Protein AF-A0A1E5BHA7-F1 (afdb_monomer_lite)

Structure (mmCIF, N/CA/C/O backbone):
data_AF-A0A1E5BHA7-F1
#
_entry.id   AF-A0A1E5BHA7-F1
#
loop_
_atom_site.group_PDB
_atom_site.id
_atom_site.type_symbol
_atom_site.label_atom_id
_atom_site.label_alt_id
_atom_site.label_comp_id
_atom_site.label_asym_id
_atom_site.label_entity_id
_atom_site.label_seq_id
_atom_site.pdbx_PDB_ins_code
_atom_site.Cartn_x
_atom_site.Cartn_y
_atom_site.Cartn_z
_atom_site.occupancy
_atom_site.B_iso_or_equiv
_atom_site.auth_seq_id
_atom_site.auth_comp_id
_atom_site.auth_asym_id
_atom_site.auth_atom_id
_atom_site.pdbx_PDB_model_num
ATOM 1 N N . MET A 1 1 ? -20.887 10.093 4.958 1.00 47.91 1 MET A N 1
ATOM 2 C CA . MET A 1 1 ? -19.910 9.296 4.179 1.00 47.91 1 MET A CA 1
ATOM 3 C C . MET A 1 1 ? -18.662 10.136 3.994 1.00 47.91 1 MET A C 1
ATOM 5 O O . MET A 1 1 ? -18.742 11.215 3.426 1.00 47.91 1 MET A O 1
ATOM 9 N N . ASN A 1 2 ? -17.536 9.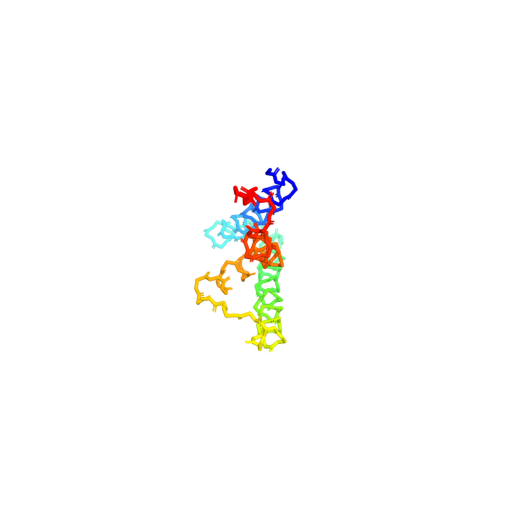692 4.543 1.00 58.97 2 ASN A N 1
ATOM 10 C CA . ASN A 1 2 ? -16.339 10.522 4.670 1.00 58.97 2 ASN A CA 1
ATOM 11 C C . ASN A 1 2 ? -15.555 10.465 3.350 1.00 58.97 2 ASN A C 1
ATOM 13 O O . ASN A 1 2 ? -14.760 9.548 3.150 1.00 58.97 2 ASN A O 1
ATOM 17 N N . GLY A 1 3 ? -15.808 11.405 2.430 1.00 70.25 3 GLY A N 1
ATOM 18 C CA . GLY A 1 3 ? -15.239 11.406 1.072 1.00 70.25 3 GLY A CA 1
ATOM 19 C C . GLY A 1 3 ? -13.713 11.244 1.020 1.00 70.25 3 GLY A C 1
ATOM 20 O O . GLY A 1 3 ? -13.200 10.575 0.128 1.00 70.25 3 GLY A O 1
ATOM 21 N N . GLY A 1 4 ? -12.991 11.736 2.033 1.00 71.19 4 GLY A N 1
ATOM 22 C CA . GLY A 1 4 ? -11.538 11.570 2.145 1.00 71.19 4 GLY A CA 1
ATOM 23 C C . GLY A 1 4 ? -11.067 10.112 2.235 1.00 71.19 4 GLY A C 1
ATOM 24 O O . GLY A 1 4 ? -10.056 9.766 1.632 1.00 71.19 4 GLY A O 1
ATOM 25 N N . ILE A 1 5 ? -11.817 9.229 2.909 1.00 71.06 5 ILE A N 1
ATOM 26 C CA . ILE A 1 5 ? -11.461 7.800 2.994 1.00 71.06 5 ILE A CA 1
ATOM 27 C C . ILE A 1 5 ? -11.620 7.139 1.621 1.00 71.06 5 ILE A C 1
ATOM 29 O O . ILE A 1 5 ? -10.785 6.334 1.222 1.00 71.06 5 ILE A O 1
ATOM 33 N N . ILE A 1 6 ? -12.662 7.500 0.870 1.00 76.81 6 ILE A N 1
ATOM 34 C CA . ILE A 1 6 ? -12.916 6.946 -0.468 1.00 76.81 6 ILE A CA 1
ATOM 35 C C . ILE A 1 6 ? -11.794 7.349 -1.431 1.00 76.81 6 ILE A C 1
ATOM 37 O O . ILE A 1 6 ? -11.285 6.501 -2.161 1.00 76.81 6 ILE A O 1
ATOM 41 N N . ILE A 1 7 ? -11.361 8.612 -1.378 1.00 79.38 7 ILE A N 1
ATOM 42 C CA . ILE A 1 7 ? -10.252 9.123 -2.194 1.00 79.38 7 ILE A CA 1
ATOM 43 C C . ILE A 1 7 ? -8.947 8.407 -1.834 1.00 79.38 7 ILE A C 1
ATOM 45 O O . ILE A 1 7 ? -8.261 7.915 -2.726 1.00 79.38 7 ILE A O 1
ATOM 49 N N . ALA A 1 8 ? -8.631 8.272 -0.543 1.00 77.06 8 ALA A N 1
ATOM 50 C CA . ALA A 1 8 ? -7.438 7.549 -0.102 1.00 77.06 8 ALA A CA 1
ATOM 51 C C . ALA A 1 8 ? -7.442 6.091 -0.593 1.00 77.06 8 ALA A C 1
ATOM 53 O O . ALA A 1 8 ? -6.445 5.618 -1.137 1.00 77.06 8 ALA A O 1
ATOM 54 N N . LYS A 1 9 ? -8.586 5.396 -0.486 1.00 73.75 9 LYS A N 1
ATOM 55 C CA . LYS A 1 9 ? -8.752 4.038 -1.022 1.00 73.75 9 LYS A CA 1
ATOM 56 C C . LYS A 1 9 ? -8.520 3.988 -2.536 1.00 73.75 9 LYS A C 1
ATOM 58 O O . LYS A 1 9 ? -7.829 3.092 -3.014 1.00 73.75 9 LYS A O 1
ATOM 63 N N . ALA A 1 10 ? -9.070 4.943 -3.283 1.00 83.50 10 ALA A N 1
ATOM 64 C CA . ALA A 1 10 ? -8.918 5.002 -4.734 1.00 83.50 10 ALA A CA 1
ATOM 65 C C . ALA A 1 10 ? -7.458 5.233 -5.155 1.00 83.50 10 ALA A C 1
ATOM 67 O O . ALA A 1 10 ? -6.966 4.539 -6.040 1.00 83.50 10 ALA A O 1
ATOM 68 N N . VAL A 1 11 ? -6.745 6.143 -4.485 1.00 84.44 11 VAL A N 1
ATOM 69 C CA . VAL A 1 11 ? -5.326 6.419 -4.761 1.00 84.44 11 VAL A CA 1
ATOM 70 C C . VAL A 1 11 ? -4.465 5.188 -4.481 1.00 84.44 11 VAL A C 1
ATOM 72 O O . VAL A 1 11 ? -3.638 4.820 -5.310 1.00 84.44 11 VAL A O 1
ATOM 75 N N . ILE A 1 12 ? -4.684 4.506 -3.354 1.00 80.56 12 ILE A N 1
ATOM 76 C CA . ILE A 1 12 ? -3.931 3.291 -3.012 1.00 80.56 12 ILE A CA 1
ATOM 77 C C . ILE A 1 12 ? -4.191 2.183 -4.040 1.00 80.56 12 ILE A C 1
ATOM 79 O O . ILE A 1 12 ? -3.247 1.560 -4.524 1.00 80.56 12 ILE A O 1
ATOM 83 N N . ALA A 1 13 ? -5.453 1.969 -4.422 1.00 82.75 13 ALA A N 1
ATOM 84 C CA . ALA A 1 13 ? -5.811 0.997 -5.453 1.00 82.75 13 ALA A CA 1
ATOM 85 C C . ALA A 1 13 ? -5.183 1.344 -6.815 1.00 82.75 13 ALA A C 1
ATOM 87 O O . ALA A 1 13 ? -4.720 0.452 -7.522 1.00 82.75 13 ALA A O 1
ATOM 88 N N . MET A 1 14 ? -5.112 2.633 -7.159 1.00 88.12 14 MET A N 1
ATOM 89 C CA . MET A 1 14 ? -4.454 3.108 -8.376 1.00 88.12 14 MET A CA 1
ATOM 90 C C . MET A 1 14 ? -2.947 2.823 -8.352 1.00 88.12 14 MET A C 1
ATOM 92 O O . MET A 1 14 ? -2.418 2.296 -9.328 1.00 88.12 14 MET A O 1
ATOM 96 N N . VAL A 1 15 ? -2.261 3.108 -7.241 1.00 85.38 15 VAL A N 1
ATOM 97 C CA . VAL A 1 15 ? -0.825 2.813 -7.078 1.00 85.38 15 VAL A CA 1
ATOM 98 C C . VAL A 1 15 ? -0.562 1.312 -7.206 1.00 85.38 15 VAL A C 1
ATOM 100 O O . VAL A 1 15 ? 0.319 0.905 -7.962 1.00 85.38 15 VAL A O 1
ATOM 103 N N . TRP A 1 16 ? -1.367 0.481 -6.539 1.00 85.25 16 TRP A N 1
ATOM 104 C CA . TRP A 1 16 ? -1.296 -0.975 -6.671 1.00 85.25 16 TRP A CA 1
ATOM 105 C C . TRP A 1 16 ? -1.535 -1.449 -8.105 1.00 85.25 16 TRP A C 1
ATOM 107 O O . TRP A 1 16 ? -0.811 -2.319 -8.581 1.00 85.25 16 TRP A O 1
ATOM 117 N N . GLY A 1 17 ? -2.506 -0.858 -8.806 1.00 86.88 17 GLY A N 1
ATOM 118 C CA . GLY A 1 17 ? -2.793 -1.163 -10.205 1.00 86.88 17 GLY A CA 1
ATOM 119 C C . GLY A 1 17 ? -1.619 -0.846 -11.129 1.00 86.88 17 GLY A C 1
ATOM 120 O O . GLY A 1 17 ? -1.255 -1.678 -11.954 1.00 86.88 17 GLY A O 1
ATOM 121 N N . VAL A 1 18 ? -0.977 0.313 -10.956 1.00 86.19 18 VAL A N 1
ATOM 122 C CA . VAL A 1 18 ? 0.206 0.705 -11.741 1.00 86.19 18 VAL A CA 1
ATOM 123 C C . VAL A 1 18 ? 1.391 -0.223 -11.465 1.00 86.19 18 VAL A C 1
ATOM 125 O O . VAL A 1 18 ? 2.069 -0.642 -12.403 1.00 86.19 18 VAL A O 1
ATOM 128 N N . LEU A 1 19 ? 1.629 -0.584 -10.201 1.00 84.50 19 LEU A N 1
ATOM 129 C CA . LEU A 1 19 ? 2.715 -1.497 -9.828 1.00 84.50 19 LEU A CA 1
ATOM 130 C C . LEU A 1 19 ? 2.462 -2.915 -10.354 1.00 84.50 19 LEU A C 1
ATOM 132 O O . LEU A 1 19 ? 3.361 -3.510 -10.939 1.00 84.50 19 LEU A O 1
ATOM 136 N N . ALA A 1 20 ? 1.235 -3.430 -10.218 1.00 85.38 20 ALA A N 1
ATOM 137 C CA . ALA A 1 20 ? 0.846 -4.727 -10.768 1.00 85.38 20 ALA A CA 1
ATOM 138 C C . ALA A 1 20 ? 0.955 -4.739 -12.297 1.00 85.38 20 ALA A C 1
ATOM 140 O O . ALA A 1 20 ? 1.508 -5.676 -12.863 1.00 85.38 20 ALA A O 1
ATOM 141 N N . TYR A 1 21 ? 0.503 -3.676 -12.968 1.00 87.75 21 TYR A N 1
ATOM 142 C CA . TYR A 1 21 ? 0.669 -3.528 -14.410 1.00 87.75 21 TYR A CA 1
ATOM 143 C C . TYR A 1 21 ? 2.148 -3.541 -14.814 1.00 87.75 21 TYR A C 1
ATOM 145 O O . TYR A 1 21 ? 2.497 -4.242 -15.756 1.00 87.75 21 TYR A O 1
ATOM 153 N N . ASN A 1 22 ? 3.029 -2.867 -14.064 1.00 85.81 22 ASN A N 1
ATOM 154 C CA . ASN A 1 22 ? 4.473 -2.889 -14.319 1.00 85.81 22 ASN A CA 1
ATOM 155 C C . ASN A 1 22 ? 5.101 -4.295 -14.187 1.00 85.81 22 ASN A C 1
ATOM 157 O O . ASN A 1 22 ? 6.119 -4.557 -14.821 1.00 85.81 22 ASN A O 1
ATOM 161 N N . VAL A 1 23 ? 4.518 -5.207 -13.398 1.00 82.88 23 VAL A N 1
ATOM 162 C CA . VAL A 1 23 ? 4.992 -6.604 -13.300 1.00 82.88 23 VAL A CA 1
ATOM 163 C C . VAL A 1 23 ? 4.694 -7.389 -14.580 1.00 82.88 23 VAL A C 1
ATOM 165 O O . VAL A 1 23 ? 5.535 -8.164 -15.029 1.00 82.88 23 VAL A O 1
ATOM 168 N N . PHE A 1 24 ? 3.511 -7.200 -15.174 1.00 85.50 24 PHE A N 1
ATOM 169 C CA . PHE A 1 24 ? 3.104 -7.912 -16.394 1.00 85.50 24 PHE A CA 1
ATOM 170 C C . PHE A 1 24 ? 3.618 -7.243 -17.672 1.00 85.50 24 PHE A C 1
ATOM 172 O O . PHE A 1 24 ? 3.992 -7.922 -18.626 1.00 85.50 24 PHE A O 1
ATOM 179 N N . VAL A 1 25 ? 3.630 -5.911 -17.690 1.00 83.38 25 VAL A N 1
ATOM 180 C CA . VAL A 1 25 ? 4.100 -5.078 -18.795 1.00 83.38 25 VAL A CA 1
ATOM 181 C C . VAL A 1 25 ? 5.210 -4.179 -18.255 1.00 83.38 25 VAL A C 1
ATOM 183 O O . VAL A 1 25 ? 4.941 -3.057 -17.817 1.00 83.38 25 VAL A O 1
ATOM 186 N N . PRO A 1 26 ? 6.462 -4.668 -18.237 1.00 80.88 26 PRO A N 1
ATOM 187 C CA . PRO A 1 26 ? 7.580 -3.886 -17.741 1.00 80.88 26 PRO A CA 1
ATOM 188 C C . PRO A 1 26 ? 7.731 -2.602 -18.552 1.00 80.88 26 PRO A C 1
ATOM 190 O O . PRO A 1 26 ? 7.849 -2.634 -19.779 1.00 80.88 26 PRO A O 1
ATOM 193 N N . PHE A 1 27 ? 7.763 -1.462 -17.863 1.00 81.00 27 PHE A N 1
ATOM 194 C CA . PHE A 1 27 ? 8.110 -0.203 -18.513 1.00 81.00 27 PHE A CA 1
ATOM 195 C C . PHE A 1 27 ? 9.552 -0.234 -19.057 1.00 81.00 27 PHE A C 1
ATOM 197 O O . PHE A 1 27 ? 10.382 -1.064 -18.682 1.00 81.00 27 PHE A O 1
ATOM 204 N N . HIS A 1 28 ? 9.881 0.689 -19.959 1.00 83.56 28 HIS A N 1
ATOM 205 C CA . HIS A 1 28 ? 11.247 0.803 -20.469 1.00 83.56 28 HIS A CA 1
ATOM 206 C C . HIS A 1 28 ? 12.246 1.142 -19.349 1.00 83.56 28 HIS A C 1
ATOM 208 O O . HIS A 1 28 ? 11.922 1.806 -18.359 1.00 83.56 28 HIS A O 1
ATOM 214 N N . TYR A 1 29 ? 13.486 0.680 -19.511 1.00 75.06 29 TYR A N 1
ATOM 215 C CA . TYR A 1 29 ? 14.581 1.011 -18.602 1.00 75.06 29 TYR A CA 1
ATOM 216 C C . TYR A 1 29 ? 14.826 2.534 -18.598 1.00 75.06 29 TYR A C 1
ATOM 218 O O . TYR A 1 29 ? 14.791 3.137 -19.672 1.00 75.06 29 TYR A O 1
ATOM 226 N N . PRO A 1 30 ? 15.073 3.184 -17.442 1.00 82.50 30 PRO A N 1
ATOM 227 C CA . PRO A 1 30 ? 15.313 2.618 -16.106 1.00 82.50 30 PRO A CA 1
ATOM 228 C C . PRO A 1 30 ? 14.073 2.521 -15.200 1.00 82.50 30 PRO A C 1
ATOM 230 O O . PRO A 1 30 ? 14.182 2.036 -14.072 1.00 82.50 30 PRO A O 1
ATOM 233 N N . LEU A 1 31 ? 12.898 2.968 -15.658 1.00 84.38 31 LEU A N 1
ATOM 234 C CA . LEU A 1 31 ? 11.692 3.063 -14.822 1.00 84.38 31 LEU A CA 1
ATOM 235 C 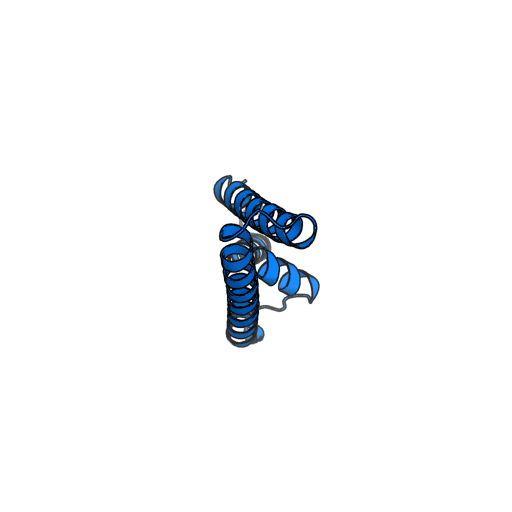C . LEU A 1 31 ? 11.269 1.717 -14.231 1.00 84.38 31 LEU A C 1
ATOM 237 O O . LEU A 1 31 ? 10.881 1.665 -13.070 1.00 84.38 31 LEU A O 1
ATOM 241 N N . ASN A 1 32 ? 11.403 0.626 -14.981 1.00 83.06 32 ASN A N 1
ATOM 242 C CA . ASN A 1 32 ? 11.062 -0.714 -14.503 1.00 83.06 32 ASN A CA 1
ATOM 243 C C . ASN A 1 32 ? 11.872 -1.151 -13.267 1.00 83.06 32 ASN A C 1
ATOM 245 O O . ASN A 1 32 ? 11.307 -1.722 -12.334 1.00 83.06 32 ASN A O 1
ATOM 249 N N . LEU A 1 33 ? 13.170 -0.835 -13.212 1.00 86.88 33 LEU A N 1
ATOM 250 C CA . LEU A 1 33 ? 14.013 -1.162 -12.057 1.00 86.88 33 LEU A CA 1
ATOM 251 C C . LEU A 1 33 ? 13.575 -0.368 -10.819 1.00 86.88 33 LEU A C 1
ATOM 253 O O . LEU A 1 33 ? 13.399 -0.931 -9.741 1.00 86.88 33 LEU A O 1
ATOM 257 N N . VAL A 1 34 ? 13.343 0.935 -10.996 1.00 89.69 34 VAL A N 1
ATOM 258 C CA . VAL A 1 34 ? 12.865 1.819 -9.927 1.00 89.69 34 VAL A CA 1
ATOM 259 C C . VAL A 1 34 ? 11.496 1.360 -9.420 1.00 89.69 34 VAL A C 1
ATOM 261 O O . VAL A 1 34 ? 11.303 1.234 -8.214 1.00 89.69 34 VAL A O 1
ATOM 264 N N . LEU A 1 35 ? 10.566 1.041 -10.324 1.00 87.06 35 LEU A N 1
ATOM 265 C CA . LEU A 1 35 ? 9.227 0.558 -9.983 1.00 87.06 35 LEU A CA 1
ATOM 266 C C . LEU A 1 35 ? 9.264 -0.792 -9.261 1.00 87.06 35 LEU A C 1
ATOM 268 O O . LEU A 1 35 ? 8.518 -0.958 -8.303 1.00 87.06 35 LEU A O 1
ATOM 272 N N . HIS A 1 36 ? 10.149 -1.720 -9.634 1.00 85.19 36 HIS A N 1
ATOM 273 C CA . HIS A 1 36 ? 10.331 -2.981 -8.903 1.00 85.19 36 HIS A CA 1
ATOM 274 C C . HIS A 1 36 ? 10.856 -2.767 -7.480 1.00 85.19 36 HIS A C 1
ATOM 276 O O . HIS A 1 36 ? 10.355 -3.385 -6.539 1.00 85.19 36 HIS A O 1
ATOM 282 N N . ILE A 1 37 ? 11.835 -1.874 -7.303 1.00 90.25 37 ILE A N 1
ATOM 283 C CA . ILE A 1 37 ? 12.380 -1.551 -5.977 1.00 90.25 37 ILE A CA 1
ATOM 284 C C . ILE A 1 37 ? 11.305 -0.885 -5.115 1.00 90.25 37 ILE A C 1
ATOM 286 O O . ILE A 1 37 ? 11.089 -1.298 -3.976 1.00 90.25 37 ILE A O 1
ATOM 290 N N . ILE A 1 38 ? 10.598 0.109 -5.663 1.00 89.19 38 ILE A N 1
ATOM 291 C CA . ILE A 1 38 ? 9.509 0.799 -4.963 1.00 89.19 38 ILE A CA 1
ATOM 292 C C . ILE A 1 38 ? 8.381 -0.181 -4.644 1.00 89.19 38 ILE A C 1
ATOM 294 O O . ILE A 1 38 ? 7.884 -0.156 -3.527 1.00 89.19 38 ILE A O 1
ATOM 298 N N . MET A 1 39 ? 8.007 -1.074 -5.564 1.00 88.12 39 MET A N 1
ATOM 299 C CA . MET A 1 39 ? 7.004 -2.114 -5.324 1.00 88.12 39 MET A CA 1
ATOM 300 C C . MET A 1 39 ? 7.402 -3.007 -4.147 1.00 88.12 39 MET A C 1
ATOM 302 O O . MET A 1 39 ? 6.613 -3.192 -3.221 1.00 88.12 39 MET A O 1
ATOM 306 N N . GLY A 1 40 ? 8.630 -3.536 -4.164 1.00 88.81 40 GLY A N 1
ATOM 307 C CA . GLY A 1 40 ? 9.140 -4.398 -3.101 1.00 88.81 40 GLY A CA 1
ATOM 308 C C . GLY A 1 40 ? 9.204 -3.677 -1.756 1.00 88.81 40 GLY A C 1
ATOM 309 O O . GLY A 1 40 ? 8.741 -4.205 -0.745 1.00 88.81 40 GLY A O 1
ATOM 310 N N . PHE A 1 41 ? 9.703 -2.440 -1.742 1.00 90.06 41 PHE A N 1
ATOM 311 C CA . PHE A 1 41 ? 9.778 -1.620 -0.536 1.00 90.06 41 PHE A CA 1
ATOM 312 C C . PHE A 1 41 ? 8.389 -1.243 0.001 1.00 90.06 41 PHE A C 1
ATOM 314 O O . PHE A 1 41 ? 8.132 -1.362 1.200 1.00 90.06 41 PHE A O 1
ATOM 321 N N . LEU A 1 42 ? 7.463 -0.839 -0.871 1.00 86.12 42 LEU A N 1
ATOM 322 C CA . LEU A 1 42 ? 6.089 -0.489 -0.509 1.00 86.12 42 LEU A CA 1
ATOM 323 C C . LEU A 1 42 ? 5.358 -1.699 0.085 1.00 86.12 42 LEU A C 1
ATOM 325 O O . LEU A 1 42 ? 4.702 -1.578 1.118 1.00 86.12 42 LEU A O 1
ATOM 329 N N . PHE A 1 43 ? 5.529 -2.876 -0.519 1.00 84.56 43 PHE A N 1
ATOM 330 C CA . PHE A 1 43 ? 4.955 -4.118 -0.015 1.00 84.56 43 PHE A CA 1
ATOM 331 C C . PHE A 1 43 ? 5.541 -4.509 1.344 1.00 84.56 43 PHE A C 1
ATOM 333 O O . PHE A 1 43 ? 4.800 -4.792 2.286 1.00 84.56 43 PHE A O 1
ATOM 340 N N . PHE A 1 44 ? 6.869 -4.462 1.472 1.00 86.88 44 PHE A N 1
ATOM 341 C CA . PHE A 1 44 ? 7.564 -4.790 2.714 1.00 86.88 44 PHE A CA 1
ATOM 342 C C . PHE A 1 44 ? 7.153 -3.860 3.860 1.00 86.88 44 PHE A C 1
ATOM 344 O O . PHE A 1 44 ? 6.798 -4.322 4.945 1.00 86.88 44 PHE A O 1
ATOM 351 N N . THR A 1 45 ? 7.144 -2.550 3.608 1.00 83.56 45 THR A N 1
ATOM 352 C CA . THR A 1 45 ? 6.733 -1.547 4.599 1.00 83.56 45 THR A CA 1
ATOM 353 C C . THR A 1 45 ? 5.271 -1.709 5.004 1.00 83.56 45 THR A C 1
ATOM 355 O O . THR A 1 45 ? 4.975 -1.623 6.192 1.00 83.56 45 THR A O 1
ATOM 358 N N . HIS A 1 46 ? 4.366 -2.037 4.075 1.00 80.62 46 HIS A N 1
ATOM 359 C CA . HIS A 1 46 ? 2.960 -2.302 4.401 1.00 80.62 46 HIS A CA 1
ATOM 360 C C . HIS A 1 46 ? 2.778 -3.555 5.260 1.00 80.62 46 HIS A C 1
ATOM 362 O O . HIS A 1 46 ? 2.014 -3.527 6.230 1.00 80.62 46 HIS A O 1
ATOM 368 N N . ILE A 1 47 ? 3.495 -4.643 4.960 1.00 79.81 47 ILE A N 1
ATOM 369 C CA . ILE A 1 47 ? 3.453 -5.863 5.778 1.00 79.81 47 ILE A CA 1
ATOM 370 C C . ILE A 1 47 ? 3.985 -5.572 7.177 1.00 79.81 47 ILE A C 1
ATOM 372 O O . ILE A 1 47 ? 3.310 -5.873 8.160 1.00 79.81 47 ILE A O 1
ATOM 376 N N . LEU A 1 48 ? 5.165 -4.955 7.275 1.00 85.12 48 LEU A N 1
ATOM 377 C CA . LEU A 1 48 ? 5.794 -4.651 8.556 1.00 85.12 48 LEU A CA 1
ATOM 378 C C . LEU A 1 48 ? 4.907 -3.725 9.398 1.00 85.12 48 LEU A C 1
ATOM 380 O O . LEU A 1 48 ? 4.655 -4.006 10.570 1.00 85.12 48 LEU A O 1
ATOM 384 N N . GLN A 1 49 ? 4.359 -2.673 8.786 1.00 77.25 49 GLN A N 1
ATOM 385 C CA . GLN A 1 49 ? 3.421 -1.761 9.434 1.00 77.25 49 GLN A CA 1
ATOM 386 C C . GLN A 1 49 ? 2.167 -2.500 9.921 1.00 77.25 49 GLN A C 1
ATOM 388 O O . GLN A 1 49 ? 1.735 -2.277 11.050 1.00 77.25 49 GLN A O 1
ATOM 393 N N . THR A 1 50 ? 1.615 -3.420 9.125 1.00 73.75 50 THR A N 1
ATOM 394 C CA . THR A 1 50 ? 0.431 -4.209 9.506 1.00 73.75 50 THR A CA 1
ATOM 395 C C . THR A 1 50 ? 0.727 -5.183 10.641 1.00 73.75 50 THR A C 1
ATOM 397 O O . THR A 1 50 ? -0.087 -5.317 11.552 1.00 73.75 50 THR A O 1
ATOM 400 N N . VAL A 1 51 ? 1.890 -5.839 10.633 1.00 78.00 51 VAL A N 1
ATOM 401 C CA . VAL A 1 51 ? 2.310 -6.762 11.697 1.00 78.00 51 VAL A CA 1
ATOM 402 C C . VAL A 1 51 ? 2.511 -6.012 13.009 1.00 78.00 51 VAL A C 1
ATOM 404 O O . VAL A 1 51 ? 1.975 -6.436 14.031 1.00 78.00 51 VAL A O 1
ATOM 407 N N . ILE A 1 52 ? 3.215 -4.877 12.983 1.00 78.81 52 ILE A N 1
ATOM 408 C CA . ILE A 1 52 ? 3.458 -4.055 14.175 1.00 78.81 52 ILE A CA 1
ATOM 409 C C . ILE A 1 52 ? 2.137 -3.510 14.731 1.00 78.81 52 ILE A C 1
ATOM 411 O O . ILE A 1 52 ? 1.888 -3.630 15.930 1.00 78.81 52 ILE A O 1
ATOM 415 N N . PHE A 1 53 ? 1.252 -2.978 13.880 1.00 73.50 53 PHE A N 1
ATOM 416 C CA . PHE A 1 53 ? -0.074 -2.518 14.311 1.00 73.50 53 PHE A CA 1
ATOM 417 C C . PHE A 1 53 ? -0.934 -3.663 14.842 1.00 73.50 53 PHE A C 1
ATOM 419 O O . PHE A 1 53 ? -1.566 -3.523 15.887 1.00 73.50 53 PHE A O 1
ATOM 426 N N . SER A 1 54 ? -0.952 -4.805 14.152 1.00 69.06 54 SER A N 1
ATOM 427 C CA . SER A 1 54 ? -1.694 -5.975 14.609 1.00 69.06 54 SER A CA 1
ATOM 428 C C . SER A 1 54 ? -1.170 -6.433 15.962 1.00 69.06 54 SER A C 1
ATOM 430 O O . SER A 1 54 ? -1.984 -6.688 16.830 1.00 69.06 54 SER A O 1
ATOM 432 N N . ALA A 1 55 ? 0.143 -6.498 16.184 1.00 73.69 55 ALA A N 1
ATOM 433 C CA . ALA A 1 55 ? 0.721 -6.884 17.470 1.00 73.69 55 ALA A CA 1
ATOM 434 C C . ALA A 1 55 ? 0.405 -5.866 18.583 1.00 73.69 55 ALA A C 1
ATOM 436 O O . ALA A 1 55 ? -0.015 -6.263 19.670 1.00 73.69 55 ALA A O 1
ATOM 437 N N . ALA A 1 56 ? 0.531 -4.565 18.299 1.00 75.12 56 ALA A N 1
ATOM 438 C CA . ALA A 1 56 ? 0.276 -3.490 19.260 1.00 75.12 56 ALA A CA 1
ATOM 439 C C . ALA A 1 56 ? -1.209 -3.375 19.657 1.00 75.12 56 ALA A C 1
ATOM 441 O O . ALA A 1 56 ? -1.521 -3.136 20.822 1.00 75.12 56 ALA A O 1
ATOM 442 N N . PHE A 1 57 ? -2.131 -3.592 18.713 1.00 63.31 57 PHE A N 1
ATOM 443 C CA . PHE A 1 57 ? -3.578 -3.460 18.931 1.00 63.31 57 PHE A CA 1
ATOM 444 C C . PHE A 1 57 ? -4.321 -4.804 19.054 1.00 63.31 57 PHE A C 1
ATOM 446 O O . PHE A 1 57 ? -5.529 -4.803 19.306 1.00 63.31 57 PHE A O 1
ATOM 453 N N . SER A 1 58 ? -3.631 -5.954 18.962 1.00 60.69 58 SER A N 1
ATOM 454 C CA . SER A 1 58 ? -4.244 -7.299 19.053 1.00 60.69 58 SER A CA 1
ATOM 455 C C . SER A 1 58 ? -5.008 -7.516 20.356 1.00 60.69 58 SER A C 1
ATOM 457 O O . SER A 1 58 ? -5.900 -8.357 20.405 1.00 60.69 58 SER A O 1
ATOM 459 N N . LYS A 1 59 ? -4.625 -6.810 21.423 1.00 57.34 59 LYS A N 1
ATOM 460 C CA . LYS A 1 59 ? -5.228 -6.953 22.751 1.00 57.34 59 LYS A CA 1
ATOM 461 C C . LYS A 1 59 ? -6.499 -6.116 22.938 1.00 57.34 59 LYS A C 1
ATOM 463 O O . LYS A 1 59 ? -7.265 -6.409 23.846 1.00 57.34 59 LYS A O 1
ATOM 468 N N . GLN A 1 60 ? -6.718 -5.089 22.112 1.00 55.00 60 GLN A N 1
ATOM 469 C CA . GLN A 1 60 ? -7.848 -4.156 22.240 1.00 55.00 60 GLN A CA 1
ATOM 470 C C . GLN A 1 60 ? -8.936 -4.339 21.176 1.00 55.00 60 GLN A C 1
ATOM 472 O O . GLN A 1 60 ? -10.064 -3.906 21.397 1.00 55.00 60 GLN A O 1
ATOM 477 N N . LEU A 1 61 ? -8.635 -4.961 20.032 1.00 55.28 61 LEU A N 1
ATOM 478 C CA . LEU A 1 61 ? -9.593 -5.116 18.938 1.00 55.28 61 LEU A CA 1
ATOM 479 C C . LEU A 1 61 ? -9.682 -6.586 18.505 1.00 55.28 61 LEU A C 1
ATOM 481 O O . LEU A 1 61 ? -8.746 -7.139 17.931 1.00 55.28 61 LEU A O 1
ATOM 485 N N . SER A 1 62 ? -10.841 -7.204 18.754 1.00 53.09 62 SER A N 1
ATOM 486 C CA . SER A 1 62 ? -11.260 -8.491 18.181 1.00 53.09 62 SER A CA 1
ATOM 487 C C . SER A 1 62 ? -11.455 -8.334 16.663 1.00 53.09 62 SER A C 1
AT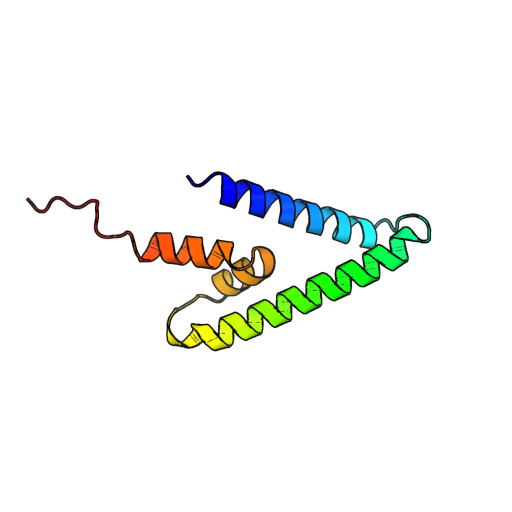OM 489 O O . SER A 1 62 ? -12.581 -8.228 16.172 1.00 53.09 62 SER A O 1
ATOM 491 N N . LEU A 1 63 ? -10.358 -8.236 15.913 1.00 54.75 63 LEU A N 1
ATOM 492 C CA . LEU A 1 63 ? -10.382 -8.108 14.456 1.00 54.75 63 LEU A CA 1
ATOM 493 C C . LEU A 1 63 ? -10.399 -9.488 13.807 1.00 54.75 63 LEU A C 1
ATOM 495 O O . LEU A 1 63 ? -9.512 -10.313 14.041 1.00 54.75 63 LEU A O 1
ATOM 499 N N . SER A 1 64 ? -11.409 -9.711 12.966 1.00 59.22 64 SER A N 1
ATOM 500 C CA . SER A 1 64 ? -11.505 -10.893 12.113 1.00 59.22 64 SER A CA 1
ATOM 501 C C . SER A 1 64 ? -10.329 -10.932 11.130 1.00 59.22 64 SER A C 1
ATOM 503 O O . SER A 1 64 ? -9.774 -9.900 10.749 1.00 59.22 64 SER A O 1
ATOM 505 N N . TRP A 1 65 ? -9.945 -12.126 10.680 1.00 55.06 65 TRP A N 1
ATOM 506 C CA . TRP A 1 65 ? -8.851 -12.320 9.719 1.00 55.06 65 TRP A CA 1
ATOM 507 C C . TRP A 1 65 ? -9.049 -11.519 8.412 1.00 55.06 65 TRP A C 1
ATOM 509 O O . TRP A 1 65 ? -8.079 -11.031 7.837 1.00 55.06 65 TRP A O 1
ATOM 519 N N . GLY A 1 66 ? -10.302 -11.298 7.990 1.00 57.47 66 GLY A N 1
ATOM 520 C CA . GLY A 1 66 ? -10.640 -10.451 6.834 1.00 57.47 66 GLY A CA 1
ATOM 521 C C . GLY A 1 66 ? -10.440 -8.944 7.065 1.00 57.47 66 GLY A C 1
ATOM 522 O O . GLY A 1 66 ? -10.080 -8.215 6.137 1.00 57.47 66 GLY A O 1
ATOM 523 N N . ASP A 1 67 ? -10.583 -8.476 8.308 1.00 60.97 67 ASP A N 1
ATOM 524 C CA . ASP A 1 67 ? -10.313 -7.080 8.675 1.00 60.97 67 ASP A CA 1
ATOM 525 C C . ASP A 1 67 ? -8.804 -6.797 8.649 1.00 60.97 67 ASP A C 1
ATOM 527 O O . ASP A 1 67 ? -8.371 -5.741 8.187 1.00 60.97 67 ASP A O 1
ATOM 531 N N . ARG A 1 68 ? -7.987 -7.776 9.066 1.00 59.12 68 ARG A N 1
ATOM 532 C CA . ARG A 1 68 ? -6.516 -7.705 9.002 1.00 59.12 68 ARG A CA 1
ATOM 533 C C . ARG A 1 68 ? -6.009 -7.551 7.567 1.00 59.12 68 ARG A C 1
ATOM 535 O O . ARG A 1 68 ? -5.109 -6.753 7.326 1.00 59.12 68 ARG A O 1
ATOM 542 N N . LEU A 1 69 ? -6.621 -8.259 6.617 1.00 60.66 69 LEU A N 1
ATOM 543 C CA . LEU A 1 69 ? -6.292 -8.170 5.189 1.00 60.66 69 LEU A CA 1
ATOM 544 C C . LEU A 1 69 ? -6.698 -6.814 4.589 1.00 60.66 69 LEU A C 1
ATOM 546 O O . LEU A 1 69 ? -5.961 -6.237 3.794 1.00 60.66 69 LEU A O 1
ATOM 550 N N . SER A 1 70 ? -7.829 -6.258 5.031 1.00 63.44 70 SER A N 1
ATOM 551 C CA . SER A 1 70 ? -8.275 -4.922 4.613 1.00 63.44 70 SER A CA 1
ATOM 552 C C . SER A 1 70 ? -7.377 -3.807 5.161 1.00 63.44 70 SER A C 1
ATOM 554 O O . SER A 1 70 ? -7.118 -2.838 4.453 1.00 63.44 70 SER A O 1
ATOM 556 N N . ILE A 1 71 ? -6.850 -3.955 6.381 1.00 63.59 71 ILE A N 1
ATOM 557 C CA . ILE A 1 71 ? -5.828 -3.057 6.952 1.00 63.59 71 ILE A CA 1
ATOM 558 C C . ILE A 1 71 ? -4.499 -3.194 6.201 1.00 63.59 71 ILE A C 1
ATOM 560 O O . ILE A 1 71 ? -3.800 -2.206 6.016 1.00 63.59 71 ILE A O 1
ATOM 564 N N . LEU A 1 72 ? -4.166 -4.389 5.717 1.00 64.62 72 LEU A N 1
ATOM 565 C CA . LEU A 1 72 ? -2.938 -4.621 4.956 1.00 64.62 72 LEU A CA 1
ATOM 566 C C . LEU A 1 72 ? -2.952 -3.911 3.594 1.00 64.62 72 LEU A C 1
ATOM 568 O O . LEU A 1 72 ? -1.927 -3.398 3.152 1.00 64.62 72 LEU A O 1
ATOM 572 N N . VAL A 1 73 ? -4.123 -3.836 2.954 1.00 62.28 73 VAL A N 1
ATOM 573 C CA . VAL A 1 73 ? -4.297 -3.189 1.642 1.00 62.28 73 VAL A CA 1
ATOM 574 C C . VAL A 1 73 ? -4.623 -1.694 1.760 1.00 62.28 73 VAL A C 1
ATOM 576 O O . VAL A 1 73 ? -4.188 -0.921 0.915 1.00 62.28 73 VAL A O 1
ATOM 579 N N . PHE A 1 74 ? -5.357 -1.261 2.793 1.00 63.28 74 PHE A N 1
ATOM 580 C CA . PHE A 1 74 ? -5.823 0.131 2.953 1.00 63.28 74 PHE A CA 1
ATOM 581 C C . PHE A 1 74 ? -5.224 0.891 4.151 1.00 63.28 74 PHE A C 1
ATOM 583 O O . PHE A 1 74 ? -5.571 2.053 4.390 1.00 63.28 74 PHE A O 1
ATOM 590 N N . GLY A 1 75 ? -4.336 0.264 4.920 1.00 65.56 75 GLY A N 1
ATOM 591 C CA . GLY A 1 75 ? -3.684 0.848 6.089 1.00 65.56 75 GLY A CA 1
ATOM 592 C C . GLY A 1 75 ? -4.642 1.182 7.242 1.00 65.56 75 GLY A C 1
ATOM 593 O O . GLY A 1 75 ? -5.675 0.545 7.462 1.00 65.56 75 GLY A O 1
ATOM 594 N N . VAL A 1 76 ? -4.303 2.244 7.982 1.00 59.47 76 VAL A N 1
ATOM 595 C CA . VAL A 1 76 ? -5.024 2.742 9.175 1.00 59.47 76 VAL A CA 1
ATOM 596 C C . VAL A 1 76 ? -6.460 3.205 8.866 1.00 59.47 76 VAL A C 1
ATOM 598 O O . VAL A 1 76 ? -7.305 3.226 9.761 1.00 59.47 76 VAL A O 1
ATOM 601 N N . CYS A 1 77 ? -6.790 3.513 7.606 1.00 58.75 77 CYS A N 1
ATOM 602 C CA . CYS A 1 77 ? -8.143 3.929 7.220 1.00 58.75 77 CYS A CA 1
ATOM 603 C C . CYS A 1 77 ? -9.195 2.836 7.473 1.00 58.75 77 CYS A C 1
ATOM 605 O O . CYS A 1 77 ? -10.296 3.149 7.922 1.00 58.75 77 CYS A O 1
ATOM 607 N N . ALA A 1 78 ? -8.855 1.562 7.249 1.00 62.38 78 ALA A N 1
ATOM 608 C CA . ALA A 1 78 ? -9.753 0.443 7.545 1.00 62.38 78 ALA A CA 1
ATOM 609 C C . ALA A 1 78 ? -9.976 0.281 9.059 1.00 62.38 78 ALA A C 1
ATOM 611 O O . ALA A 1 78 ? -11.089 0.010 9.504 1.00 62.38 78 ALA A O 1
ATOM 612 N N . LEU A 1 79 ? 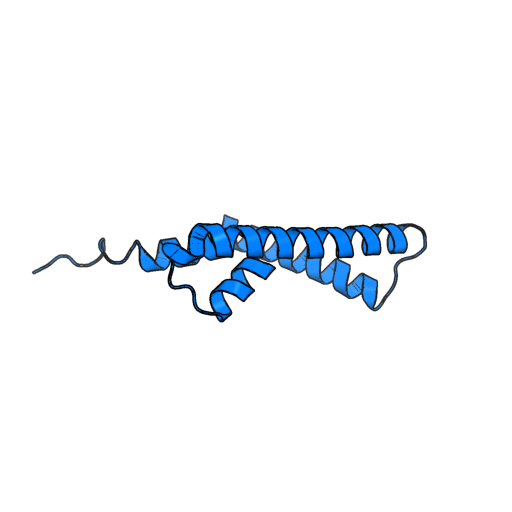-8.936 0.529 9.861 1.00 64.31 79 LEU A N 1
ATOM 613 C CA . LEU A 1 79 ? -9.020 0.493 11.320 1.00 64.31 79 LEU A CA 1
ATOM 614 C C . LEU A 1 79 ? -9.937 1.601 11.862 1.00 64.31 79 LEU A C 1
ATOM 616 O O . LEU A 1 79 ? -10.755 1.351 12.746 1.00 64.31 79 LEU A O 1
ATOM 620 N N . ILE A 1 80 ? -9.830 2.813 11.304 1.00 64.94 80 ILE A N 1
ATOM 621 C CA . ILE A 1 80 ? -10.697 3.944 11.655 1.00 64.94 80 ILE A CA 1
ATOM 622 C C . ILE A 1 80 ? -12.148 3.659 11.249 1.00 64.94 80 ILE A C 1
ATOM 624 O O . ILE A 1 80 ? -13.037 3.954 12.041 1.00 64.94 80 ILE A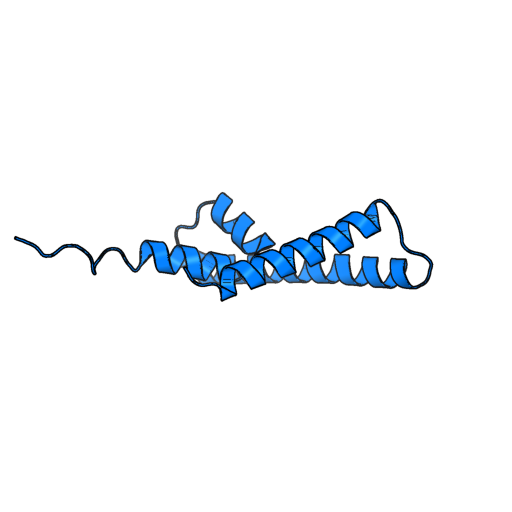 O 1
ATOM 628 N N . ASP A 1 81 ? -12.401 3.049 10.087 1.00 66.06 81 ASP A N 1
ATOM 629 C CA . ASP A 1 81 ? -13.758 2.699 9.635 1.00 66.06 81 ASP A CA 1
ATOM 630 C C . ASP A 1 81 ? -14.417 1.630 10.527 1.00 66.06 81 ASP A C 1
ATOM 632 O O . ASP A 1 81 ? -15.550 1.810 10.982 1.00 66.06 81 ASP A O 1
ATOM 636 N N . ILE A 1 82 ? -13.683 0.563 10.875 1.00 66.44 82 ILE A N 1
ATOM 637 C CA . ILE A 1 82 ? -14.167 -0.488 11.789 1.00 66.44 82 ILE A CA 1
ATOM 638 C C . ILE A 1 82 ? -14.432 0.087 13.183 1.00 66.44 82 ILE A C 1
ATOM 640 O O . ILE A 1 82 ? -15.470 -0.200 13.783 1.00 66.44 82 ILE A O 1
ATOM 644 N N . ARG A 1 83 ? -13.521 0.925 13.696 1.00 64.06 83 ARG A N 1
ATOM 645 C CA . ARG A 1 83 ? -13.707 1.613 14.978 1.00 64.06 83 ARG A CA 1
ATOM 646 C C . ARG A 1 83 ? -14.943 2.508 14.942 1.00 64.06 83 ARG A C 1
ATOM 648 O O . ARG A 1 83 ? -15.739 2.455 15.869 1.00 64.06 83 ARG A O 1
ATOM 655 N N . ASN A 1 84 ? -15.130 3.290 13.880 1.00 65.25 84 ASN A N 1
ATOM 656 C CA . ASN A 1 84 ? -16.266 4.202 13.760 1.00 65.25 84 ASN A CA 1
ATOM 657 C C . ASN A 1 84 ? -17.600 3.442 13.681 1.00 65.25 84 ASN A C 1
ATOM 659 O O . ASN A 1 84 ? -18.571 3.849 14.307 1.00 65.25 84 ASN A O 1
ATOM 663 N N . LYS A 1 85 ? -17.637 2.297 12.986 1.00 62.41 85 LYS A N 1
ATOM 664 C CA . LYS A 1 85 ? -18.820 1.422 12.950 1.00 62.41 85 LYS A CA 1
ATOM 665 C C . LYS A 1 85 ? -19.136 0.751 14.288 1.00 62.41 85 LYS A C 1
ATOM 667 O O . LYS A 1 85 ? -20.303 0.502 14.560 1.00 62.41 85 LYS A O 1
ATOM 672 N N . ARG A 1 86 ? -18.127 0.423 15.104 1.00 63.19 86 ARG A N 1
ATOM 673 C CA . ARG A 1 86 ? -18.321 -0.284 16.385 1.00 63.19 86 ARG A CA 1
ATOM 674 C C . ARG A 1 86 ? -18.440 0.641 17.605 1.00 63.19 86 ARG A C 1
ATOM 676 O O . ARG A 1 86 ? -19.009 0.210 18.597 1.00 63.19 86 ARG A O 1
ATOM 683 N N . MET A 1 87 ? -17.931 1.877 17.544 1.00 56.53 87 MET A N 1
ATOM 684 C CA . MET A 1 87 ? -18.024 2.881 18.624 1.00 56.53 87 MET A CA 1
ATOM 685 C C . MET A 1 87 ? -19.152 3.914 18.439 1.00 56.53 87 MET A C 1
ATOM 687 O O . MET A 1 87 ? -19.414 4.668 19.368 1.00 56.53 87 MET A O 1
ATOM 691 N N . LEU A 1 88 ? -19.868 3.925 17.305 1.00 54.66 88 LEU A N 1
ATOM 692 C CA . LEU A 1 88 ? -21.118 4.686 17.135 1.00 54.66 88 LEU A CA 1
ATOM 693 C C . LEU A 1 88 ? -22.422 3.835 17.145 1.00 54.66 88 LEU A C 1
ATOM 695 O O . LEU A 1 88 ? -23.241 4.023 16.246 1.00 54.66 88 LEU A O 1
ATOM 699 N N . PRO A 1 89 ? -22.687 2.923 18.110 1.00 52.28 89 PRO A N 1
ATOM 700 C CA . PRO A 1 89 ? -24.038 2.370 18.285 1.00 52.28 89 PRO A CA 1
ATOM 701 C C . PRO A 1 89 ? -25.019 3.286 19.044 1.00 52.28 89 PRO A C 1
ATOM 703 O O . PRO A 1 89 ? -26.220 3.070 18.938 1.00 52.28 89 PRO A O 1
ATOM 706 N N . ASP A 1 90 ? -24.556 4.296 19.794 1.00 52.50 90 ASP A N 1
ATOM 707 C CA . ASP A 1 90 ? -25.345 4.852 20.918 1.00 52.50 90 ASP A CA 1
ATOM 708 C C . ASP A 1 90 ? -25.974 6.248 20.720 1.00 52.50 90 ASP A C 1
ATOM 710 O O . ASP A 1 90 ? -26.448 6.861 21.669 1.00 52.50 90 ASP A O 1
ATOM 714 N N . SER A 1 91 ? -26.020 6.791 19.498 1.00 55.47 91 SER A N 1
ATOM 715 C CA . SER A 1 91 ? -26.627 8.121 19.246 1.00 55.47 91 S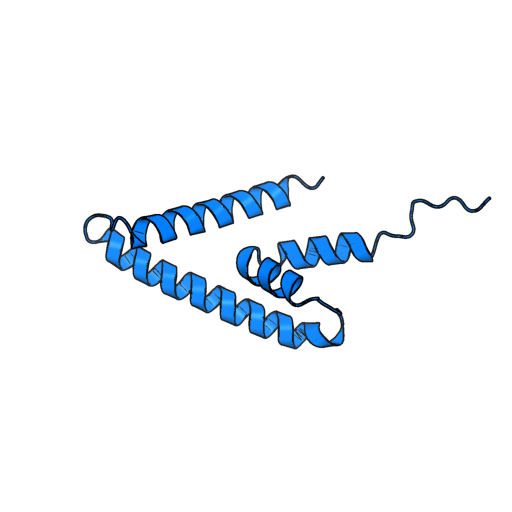ER A CA 1
ATOM 716 C C . SER A 1 91 ? -27.975 8.078 18.515 1.00 55.47 91 SER A C 1
ATOM 718 O O . SER A 1 91 ? -28.469 9.122 18.088 1.00 55.47 91 SER A O 1
ATOM 720 N N . GLN A 1 92 ? -28.551 6.890 18.299 1.00 52.75 92 GLN A N 1
ATOM 721 C CA . GLN A 1 92 ? -29.774 6.693 17.500 1.00 52.75 92 GLN A CA 1
ATOM 722 C C . GLN A 1 92 ? -30.801 5.761 18.168 1.00 52.75 92 GLN A C 1
ATOM 724 O O . GLN A 1 92 ? -31.530 5.053 17.481 1.00 52.75 92 GLN A O 1
ATOM 729 N N . ASN A 1 93 ? -30.904 5.777 19.499 1.00 41.84 93 ASN A N 1
ATOM 730 C CA . ASN A 1 93 ? -32.094 5.254 20.170 1.00 41.84 93 ASN A CA 1
ATOM 731 C C . ASN A 1 93 ? -32.609 6.278 21.194 1.00 41.84 93 ASN A C 1
ATOM 733 O O . ASN A 1 93 ? -32.090 6.323 22.310 1.00 41.84 93 ASN A O 1
ATOM 737 N N . PRO A 1 94 ? -33.589 7.134 20.845 1.00 45.66 94 PRO A N 1
ATOM 738 C CA . PRO A 1 94 ? -34.389 7.778 21.870 1.00 45.66 94 PRO A CA 1
ATOM 739 C C . PRO A 1 94 ? -35.184 6.665 22.556 1.00 45.66 94 PRO A C 1
ATOM 741 O O . PRO A 1 94 ? -36.123 6.124 21.975 1.00 45.66 94 PRO A O 1
ATOM 744 N N . GLN A 1 95 ? -34.755 6.284 23.763 1.00 45.78 95 GLN A N 1
ATOM 745 C CA . GLN A 1 95 ? -35.549 5.401 24.610 1.00 45.78 95 GLN A CA 1
ATOM 746 C C . GLN A 1 95 ? -36.950 6.017 24.788 1.00 45.78 95 GLN A C 1
ATOM 748 O O . GLN A 1 95 ? -37.017 7.189 25.172 1.00 45.78 95 GLN A O 1
ATOM 753 N N . PRO A 1 96 ? -38.036 5.278 24.489 1.00 58.09 96 PRO A N 1
ATOM 754 C CA . PRO A 1 96 ? -39.391 5.680 24.853 1.00 58.09 96 PRO A CA 1
ATOM 755 C C . PRO A 1 96 ? -39.633 5.568 26.363 1.00 58.09 96 PRO A C 1
ATOM 757 O O . PRO A 1 96 ? -39.002 4.695 27.008 1.00 58.09 96 PRO A O 1
#

Radius of gyration: 17.74 Å; chains: 1; bounding box: 55×24×45 Å

Organism: NCBI:txid1187848

InterPro domains:
  IPR009525 Protein of unknown function DUF1145 [PF06611] (5-59)
  IPR009525 Protein of unknown function DUF1145 [PTHR38775] (5-87)

Foldseek 3Di:
DPVVLVVLLVVLVVLVVVLVCCVVVPDDPPVSVVSVVCVVVVLVVLVVLLVVCCVVCVVPDPDDPVLSVVCSSRNCSSVVVVCCVVVPPPPPDPDD

Secondary structure (DSSP, 8-state):
--HHHHHHHHHHHHHHHHHHHHHHSPPSTTHHHHHHHHHHHHHHHHHHHHHHHHHHHTTT----HHHHHHHHHHTHHHHHHHHHHHH-SSSS----

Sequence (96 aa):
MNGGIIIAKAVIAMVWGVLAYNVFVPFHYPLNLVLHIIMGFLFFTHILQTVIFSAAFSKQLSLSWGDRLSILVFGVCALIDIRNKRMLPDSQNPQP

pLDDT: mean 71.71, std 13.03, range [41.84, 90.25]